Protein AF-A0A5Q4E4E6-F1 (afdb_monomer)

Mean predicted aligned error: 6.18 Å

Structure (mmCIF, N/CA/C/O backbone):
data_AF-A0A5Q4E4E6-F1
#
_entry.id   AF-A0A5Q4E4E6-F1
#
loop_
_atom_site.group_PDB
_atom_site.id
_atom_site.type_symbol
_atom_site.label_atom_id
_atom_site.label_alt_id
_atom_site.label_comp_id
_atom_site.label_asym_id
_atom_site.label_entity_id
_atom_site.label_seq_id
_atom_site.pdbx_PDB_ins_code
_atom_site.Cartn_x
_atom_site.Cartn_y
_atom_site.Cartn_z
_atom_site.occupancy
_atom_site.B_iso_or_equiv
_atom_site.auth_seq_id
_atom_site.auth_comp_id
_atom_site.auth_asym_id
_atom_site.auth_atom_id
_atom_site.pdbx_PDB_model_num
ATOM 1 N N . MET A 1 1 ? -24.569 3.047 -13.876 1.00 49.81 1 MET A N 1
ATOM 2 C CA . MET A 1 1 ? -23.257 3.214 -13.212 1.00 49.81 1 MET A CA 1
ATOM 3 C C . MET A 1 1 ? -23.509 3.093 -11.722 1.00 49.81 1 MET A C 1
ATOM 5 O O . MET A 1 1 ? -24.448 3.717 -11.257 1.00 49.81 1 MET A O 1
ATOM 9 N N . SER A 1 2 ? -22.787 2.222 -11.017 1.00 64.94 2 SER A N 1
ATOM 10 C CA . SER A 1 2 ? -22.976 2.034 -9.572 1.00 64.94 2 SER A CA 1
ATOM 11 C C . SER A 1 2 ? -22.464 3.268 -8.826 1.00 64.94 2 SER A C 1
ATOM 13 O O . SER A 1 2 ? -21.273 3.565 -8.908 1.00 64.94 2 SER A O 1
ATOM 15 N N . GLU A 1 3 ? -23.344 3.990 -8.132 1.00 72.31 3 GLU A N 1
ATOM 16 C CA . GLU A 1 3 ? -22.950 5.020 -7.166 1.00 72.31 3 GLU A CA 1
ATOM 17 C C . GLU A 1 3 ? -22.411 4.330 -5.913 1.00 72.31 3 GLU A C 1
ATOM 19 O O . GLU A 1 3 ? -23.156 3.726 -5.145 1.00 72.31 3 GLU A O 1
ATOM 24 N N . TYR A 1 4 ? -21.097 4.391 -5.713 1.00 65.62 4 TYR A N 1
ATOM 25 C CA . TYR A 1 4 ? -20.475 3.912 -4.486 1.00 65.62 4 TYR A CA 1
ATOM 26 C C . TYR A 1 4 ? -20.350 5.066 -3.493 1.00 65.62 4 TYR A C 1
ATOM 28 O O . TYR A 1 4 ? -19.527 5.964 -3.663 1.00 65.62 4 TYR A O 1
ATOM 36 N N . THR A 1 5 ? -21.165 5.036 -2.441 1.00 69.69 5 THR A N 1
ATOM 37 C CA . THR A 1 5 ? -21.061 5.957 -1.306 1.00 69.69 5 THR A CA 1
ATOM 38 C C . THR A 1 5 ? -20.183 5.329 -0.221 1.00 69.69 5 THR A C 1
ATOM 40 O O . THR A 1 5 ? -20.630 4.437 0.499 1.00 69.69 5 THR A O 1
ATOM 43 N N . GLY A 1 6 ? -18.932 5.782 -0.105 1.00 75.12 6 GLY A N 1
ATOM 44 C CA . GLY A 1 6 ? -17.974 5.327 0.913 1.00 75.12 6 GLY A CA 1
ATOM 45 C C . GLY A 1 6 ? -16.782 4.550 0.348 1.00 75.12 6 GLY A C 1
ATOM 46 O O . GLY A 1 6 ? -16.661 4.357 -0.862 1.00 75.12 6 GLY A O 1
ATOM 47 N N . MET A 1 7 ? -15.871 4.118 1.227 1.00 78.12 7 MET A N 1
ATOM 48 C CA . MET A 1 7 ? -14.756 3.263 0.815 1.00 78.12 7 MET A CA 1
ATOM 49 C C . MET A 1 7 ? -15.243 1.837 0.560 1.00 78.12 7 MET A C 1
ATOM 51 O O . MET A 1 7 ? -15.895 1.229 1.407 1.00 78.12 7 MET A O 1
ATOM 55 N N . THR A 1 8 ? -14.892 1.301 -0.604 1.00 89.56 8 THR A N 1
ATOM 56 C CA . THR A 1 8 ? -15.177 -0.082 -0.990 1.00 89.56 8 THR A CA 1
ATOM 57 C C . THR A 1 8 ? -13.907 -0.924 -0.937 1.00 89.56 8 THR A C 1
ATOM 59 O O . THR A 1 8 ? -12.804 -0.370 -1.021 1.00 89.56 8 THR A O 1
ATOM 62 N N . PRO A 1 9 ? -14.031 -2.257 -0.802 1.00 93.19 9 PRO A N 1
ATOM 63 C CA . PRO A 1 9 ? -12.886 -3.149 -0.917 1.00 93.19 9 PRO A CA 1
ATOM 64 C C . PRO A 1 9 ? -12.095 -2.860 -2.198 1.00 93.19 9 PRO A C 1
ATOM 66 O O . PRO A 1 9 ? -12.638 -2.940 -3.299 1.00 93.19 9 PRO A O 1
ATOM 69 N N . THR A 1 10 ? -10.826 -2.486 -2.043 1.00 92.25 10 THR A N 1
ATOM 70 C CA . THR A 1 10 ? -9.984 -1.960 -3.122 1.00 92.25 10 THR A CA 1
ATOM 71 C C . THR A 1 10 ? -8.666 -2.727 -3.189 1.00 92.25 10 THR A C 1
ATOM 73 O O . THR A 1 10 ? -8.001 -2.950 -2.177 1.00 92.25 10 THR A O 1
ATOM 76 N N . VAL A 1 11 ? -8.258 -3.093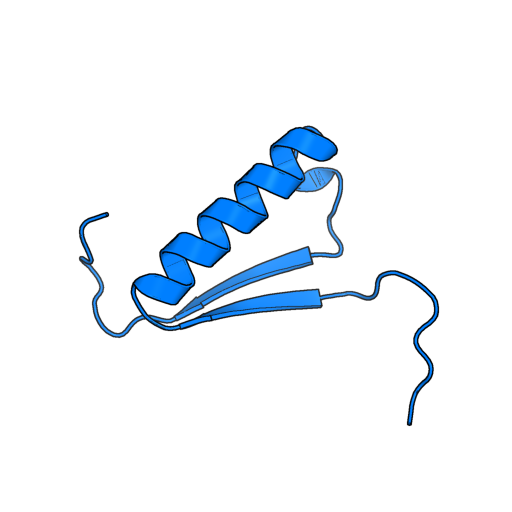 -4.404 1.00 95.12 11 VAL A N 1
ATOM 77 C CA . VAL A 1 11 ? -6.920 -3.622 -4.695 1.00 95.12 11 VAL A CA 1
ATOM 78 C C . VAL A 1 11 ? -6.151 -2.556 -5.469 1.00 95.12 11 VAL A C 1
ATOM 80 O O . VAL A 1 11 ? -6.565 -2.164 -6.560 1.00 95.12 11 VAL A O 1
ATOM 83 N N . ILE A 1 12 ? -5.031 -2.085 -4.925 1.00 95.44 12 ILE A N 1
ATOM 84 C CA . ILE A 1 12 ? -4.140 -1.138 -5.602 1.00 95.44 12 ILE A CA 1
ATOM 85 C C . ILE A 1 12 ? -3.041 -1.939 -6.298 1.00 95.44 12 ILE A C 1
ATOM 87 O O . ILE A 1 12 ? -2.276 -2.648 -5.642 1.00 95.44 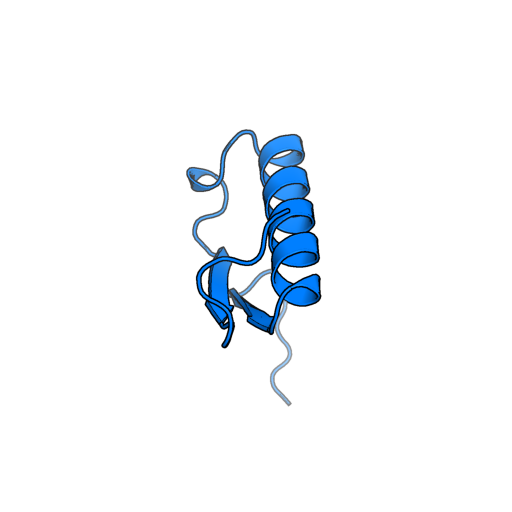12 ILE A O 1
ATOM 91 N N . ILE A 1 13 ? -2.961 -1.820 -7.625 1.00 96.81 13 ILE A N 1
ATOM 92 C CA . ILE A 1 13 ? -1.991 -2.551 -8.445 1.00 96.81 13 ILE A CA 1
ATOM 93 C C . ILE A 1 13 ? -0.936 -1.583 -8.977 1.00 96.81 13 ILE A C 1
ATOM 95 O O . ILE A 1 13 ? -1.254 -0.651 -9.711 1.00 96.81 13 ILE A O 1
ATOM 99 N N . GLY A 1 14 ? 0.324 -1.809 -8.615 1.00 96.12 14 GLY A N 1
ATOM 100 C CA . GLY A 1 14 ? 1.468 -1.099 -9.183 1.00 96.12 14 GLY A CA 1
ATOM 101 C C . GLY A 1 14 ? 2.125 -1.927 -10.281 1.00 96.12 14 GLY A C 1
ATOM 102 O O . GLY A 1 14 ? 2.381 -3.113 -10.086 1.00 96.12 14 GLY A O 1
ATOM 103 N N . LEU A 1 15 ? 2.423 -1.291 -11.413 1.00 95.38 15 LEU A N 1
ATOM 104 C CA . LEU A 1 15 ? 3.099 -1.900 -12.560 1.00 95.38 15 LEU A CA 1
ATOM 105 C C . LEU A 1 15 ? 4.515 -1.325 -12.712 1.00 95.38 15 LEU A C 1
ATOM 107 O O . LEU A 1 15 ? 4.690 -0.103 -12.709 1.00 95.38 15 LEU A O 1
ATOM 111 N N . GLY A 1 16 ? 5.512 -2.198 -12.853 1.00 92.62 16 GLY A N 1
ATOM 112 C CA . GLY A 1 16 ? 6.920 -1.826 -13.025 1.00 92.62 16 GLY A CA 1
ATOM 113 C C . GLY A 1 16 ? 7.532 -1.101 -11.817 1.00 92.62 16 GLY A C 1
ATOM 114 O O . GLY A 1 16 ? 6.928 -1.009 -10.741 1.00 92.62 16 GLY A O 1
ATOM 115 N N . GLY A 1 17 ? 8.727 -0.535 -12.006 1.00 92.88 17 GLY A N 1
ATOM 116 C CA . GLY A 1 17 ? 9.467 0.166 -10.947 1.00 92.88 17 GLY A CA 1
ATOM 117 C C . GLY A 1 17 ? 8.738 1.395 -10.391 1.00 92.88 17 GLY A C 1
ATOM 118 O O . GLY A 1 17 ? 8.615 1.552 -9.179 1.00 92.88 17 GLY A O 1
ATOM 119 N N . THR A 1 18 ? 8.153 2.232 -11.253 1.00 93.94 18 THR A N 1
ATOM 120 C CA . THR A 1 18 ? 7.385 3.407 -10.804 1.00 93.94 18 THR A CA 1
ATOM 121 C C . THR A 1 18 ? 6.142 3.003 -10.011 1.00 93.94 18 THR A C 1
ATOM 123 O O . THR A 1 18 ? 5.836 3.612 -8.985 1.00 93.94 18 THR A O 1
ATOM 126 N N . GLY A 1 19 ? 5.446 1.940 -10.429 1.00 94.81 19 GLY A N 1
ATOM 127 C CA . GLY A 1 19 ? 4.313 1.399 -9.681 1.00 94.81 19 GLY A CA 1
ATOM 128 C C . GLY A 1 19 ? 4.703 0.976 -8.264 1.00 94.81 19 GLY A C 1
ATOM 129 O O . GLY A 1 19 ? 3.969 1.265 -7.319 1.00 94.81 19 GLY A O 1
ATOM 130 N N . LYS A 1 20 ? 5.886 0.371 -8.097 1.00 93.50 20 LYS A N 1
ATOM 131 C CA . LYS A 1 20 ? 6.459 0.022 -6.787 1.00 93.50 20 LYS A CA 1
ATOM 132 C C . LYS A 1 20 ? 6.645 1.248 -5.895 1.00 93.50 20 LYS A C 1
ATOM 134 O O . LYS A 1 20 ? 6.231 1.234 -4.737 1.00 93.50 20 LYS A O 1
ATOM 139 N N . GLU A 1 21 ? 7.250 2.311 -6.424 1.00 95.00 21 GLU A N 1
ATOM 140 C CA . GLU A 1 21 ? 7.499 3.540 -5.662 1.00 95.00 21 GLU A CA 1
ATOM 141 C C . GLU A 1 21 ? 6.199 4.181 -5.170 1.00 95.00 21 GLU A C 1
ATOM 143 O O . GLU A 1 21 ? 6.104 4.600 -4.013 1.00 95.00 21 GLU A O 1
ATOM 148 N N . ILE A 1 22 ? 5.181 4.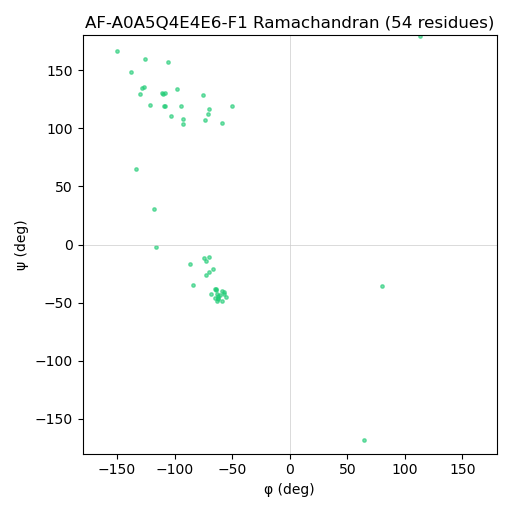233 -6.031 1.00 97.00 22 ILE A N 1
ATOM 149 C CA . ILE A 1 22 ? 3.870 4.781 -5.677 1.00 97.00 22 ILE A CA 1
ATOM 150 C C . ILE A 1 22 ? 3.157 3.889 -4.654 1.00 97.00 22 ILE A C 1
ATOM 152 O O . ILE A 1 22 ? 2.638 4.413 -3.668 1.00 97.00 22 ILE A O 1
ATOM 156 N N . LEU A 1 23 ? 3.190 2.561 -4.815 1.00 96.44 23 LEU A N 1
ATOM 157 C CA . LEU A 1 23 ? 2.647 1.619 -3.826 1.00 96.44 23 LEU A CA 1
ATOM 158 C C . LEU A 1 23 ? 3.263 1.835 -2.437 1.00 96.44 23 LEU A C 1
ATOM 160 O O . LEU A 1 23 ? 2.537 1.891 -1.446 1.00 96.44 23 LEU A O 1
ATOM 164 N N . ILE A 1 24 ? 4.587 2.004 -2.355 1.00 95.62 24 ILE A N 1
ATOM 165 C CA . ILE A 1 24 ? 5.288 2.262 -1.087 1.00 95.62 24 ILE A CA 1
ATOM 166 C C . ILE A 1 24 ? 4.844 3.596 -0.477 1.00 95.62 24 ILE A C 1
ATOM 168 O O . ILE A 1 24 ? 4.603 3.657 0.730 1.00 95.62 24 ILE A O 1
ATOM 172 N N . LYS A 1 25 ? 4.706 4.655 -1.286 1.00 96.88 25 LYS A N 1
ATOM 173 C CA . LYS A 1 25 ? 4.226 5.966 -0.815 1.00 96.88 25 LYS A CA 1
ATOM 174 C C . LYS A 1 25 ? 2.803 5.878 -0.264 1.00 96.88 25 LYS A C 1
ATOM 176 O O . LYS A 1 25 ? 2.560 6.355 0.838 1.00 96.88 25 LYS A O 1
ATOM 181 N N . ILE A 1 26 ? 1.889 5.217 -0.974 1.00 95.44 26 ILE A N 1
ATOM 182 C CA . ILE A 1 26 ? 0.505 5.020 -0.511 1.00 95.44 26 ILE A CA 1
ATOM 183 C C . ILE A 1 26 ? 0.476 4.205 0.781 1.00 95.44 26 ILE A C 1
ATOM 185 O O . ILE A 1 26 ? -0.185 4.596 1.743 1.00 95.44 26 ILE A O 1
ATOM 189 N N . ARG A 1 27 ? 1.241 3.111 0.838 1.00 94.75 27 ARG A N 1
ATOM 190 C CA . ARG A 1 27 ? 1.363 2.285 2.043 1.00 94.75 27 ARG A CA 1
ATOM 191 C C . ARG A 1 27 ? 1.858 3.104 3.240 1.00 94.75 27 ARG A C 1
ATOM 193 O O . ARG A 1 27 ? 1.315 2.948 4.329 1.00 94.75 27 ARG A O 1
ATOM 200 N N . ARG A 1 28 ? 2.855 3.978 3.048 1.00 96.38 28 ARG A N 1
ATOM 201 C CA . ARG A 1 28 ? 3.354 4.888 4.094 1.00 96.38 28 ARG A CA 1
ATOM 202 C C . ARG A 1 28 ? 2.286 5.873 4.554 1.00 96.38 28 ARG A C 1
ATOM 204 O O . ARG A 1 28 ? 2.051 5.935 5.7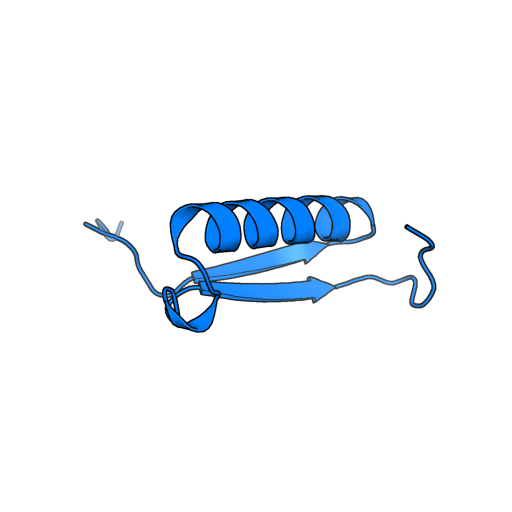50 1.00 96.38 28 ARG A O 1
ATOM 211 N N . MET A 1 29 ? 1.590 6.541 3.632 1.00 95.88 29 MET A N 1
ATOM 212 C CA . MET A 1 29 ? 0.511 7.476 3.983 1.00 95.88 29 MET A CA 1
ATOM 213 C C . MET A 1 29 ? -0.580 6.803 4.827 1.00 95.88 29 MET A C 1
ATOM 215 O O . MET A 1 29 ? -1.049 7.373 5.807 1.00 95.88 29 MET A O 1
ATOM 219 N N . ILE A 1 30 ? -0.953 5.562 4.492 1.00 94.44 30 ILE A N 1
ATOM 220 C CA . ILE A 1 30 ? -1.937 4.803 5.277 1.00 94.44 30 ILE A CA 1
ATOM 221 C C . ILE A 1 30 ? -1.398 4.496 6.675 1.00 94.44 30 ILE A C 1
ATOM 223 O O . ILE A 1 30 ? -2.101 4.703 7.656 1.00 94.44 30 ILE A O 1
ATOM 227 N N . VAL A 1 31 ? -0.153 4.034 6.799 1.00 95.62 31 VAL A N 1
ATOM 228 C CA . VAL A 1 31 ? 0.442 3.753 8.116 1.00 95.62 31 VAL A CA 1
ATOM 229 C C . VAL A 1 31 ? 0.593 5.030 8.951 1.00 95.62 31 VAL A C 1
ATOM 231 O O . VAL A 1 31 ? 0.331 5.000 10.146 1.00 95.62 31 VAL A O 1
ATOM 234 N N . GLU A 1 32 ? 0.958 6.157 8.345 1.00 97.56 32 GLU A N 1
ATOM 235 C CA . GLU A 1 32 ? 1.061 7.453 9.029 1.00 97.56 32 GLU A CA 1
ATOM 236 C C . GLU A 1 32 ? -0.298 7.937 9.553 1.00 97.56 32 GLU A C 1
ATOM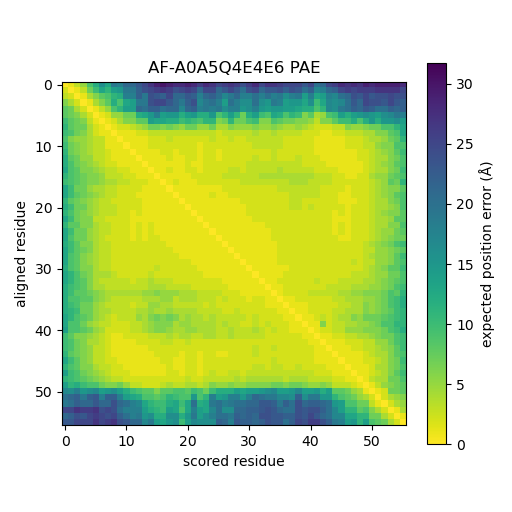 238 O O . GLU A 1 32 ? -0.377 8.472 10.656 1.00 97.56 32 GLU A O 1
ATOM 243 N N . GLN A 1 33 ? -1.372 7.719 8.790 1.00 95.38 33 GLN A N 1
ATOM 244 C CA . GLN A 1 33 ? -2.713 8.174 9.154 1.00 95.38 33 GLN A CA 1
ATOM 245 C C . GLN A 1 33 ? -3.458 7.211 10.092 1.00 95.38 33 GLN A C 1
ATOM 247 O O . GLN A 1 33 ? -4.223 7.659 10.945 1.00 95.38 33 GLN A O 1
ATOM 252 N N . TYR A 1 34 ? -3.255 5.901 9.939 1.00 93.94 34 TYR A N 1
ATOM 253 C CA . TYR A 1 34 ? -4.026 4.85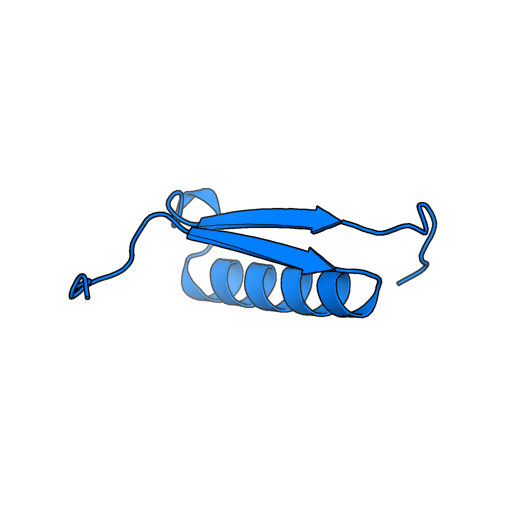8 10.631 1.00 93.94 34 TYR A CA 1
ATOM 254 C C . TYR A 1 34 ? -3.186 3.999 11.593 1.00 93.94 34 TYR A C 1
ATOM 256 O O . TYR A 1 34 ? -3.720 3.115 12.259 1.00 93.94 34 TYR A O 1
ATOM 264 N N . GLY A 1 35 ? -1.876 4.233 11.686 1.00 95.50 35 GLY A N 1
ATOM 265 C CA . GLY A 1 35 ? -0.940 3.531 12.573 1.00 95.50 35 GLY A CA 1
ATOM 266 C C . GLY A 1 35 ? -0.473 2.166 12.057 1.00 95.50 35 GLY A C 1
ATOM 267 O O . GLY A 1 35 ? 0.687 1.800 12.239 1.00 95.50 35 GLY A O 1
ATOM 268 N N . SER A 1 36 ? -1.340 1.408 11.384 1.00 94.06 36 SER A N 1
ATOM 269 C CA . SER A 1 36 ? -0.990 0.126 10.764 1.00 94.06 36 SER A CA 1
ATOM 270 C C . SER A 1 36 ? -1.849 -0.155 9.530 1.00 94.06 36 SER A C 1
ATOM 272 O O . SER A 1 36 ? -2.869 0.490 9.301 1.00 94.06 36 SER A O 1
ATOM 274 N N . LEU A 1 37 ? -1.446 -1.142 8.723 1.00 90.38 37 LEU A N 1
ATOM 275 C CA . LEU A 1 37 ? -2.292 -1.626 7.625 1.00 90.38 37 LEU A CA 1
ATOM 276 C C . LEU A 1 37 ? -3.482 -2.451 8.120 1.00 90.38 37 LEU A C 1
ATOM 278 O O . LEU A 1 37 ? -4.516 -2.470 7.459 1.00 90.38 37 LEU A O 1
ATOM 282 N N . ASP A 1 38 ? -3.363 -3.076 9.292 1.00 92.06 38 ASP A N 1
ATOM 283 C CA . ASP A 1 38 ? -4.447 -3.855 9.899 1.00 92.06 38 ASP A CA 1
ATOM 284 C C . ASP A 1 38 ? -5.630 -2.963 10.306 1.00 92.06 38 ASP A C 1
ATOM 286 O O . ASP A 1 38 ? -6.758 -3.437 10.417 1.00 92.06 38 ASP A O 1
ATOM 290 N N . ALA A 1 39 ? -5.391 -1.657 10.478 1.00 89.94 39 ALA A N 1
ATOM 291 C CA . ALA A 1 39 ? -6.431 -0.661 10.708 1.00 89.94 39 ALA A CA 1
ATOM 292 C C . ALA A 1 39 ? -7.266 -0.338 9.450 1.00 89.94 39 ALA A C 1
ATOM 294 O O . ALA A 1 39 ? -8.338 0.256 9.572 1.00 89.94 39 ALA A O 1
ATOM 295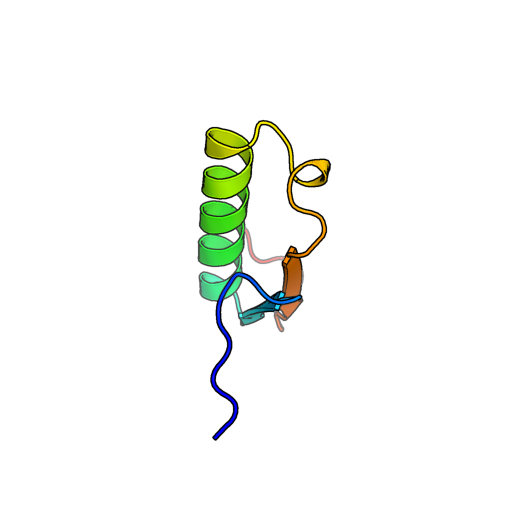 N N . LEU A 1 40 ? -6.815 -0.734 8.249 1.00 90.69 40 LEU A N 1
ATOM 296 C CA . LEU A 1 40 ? -7.528 -0.520 6.984 1.00 90.69 40 LEU A CA 1
ATOM 297 C C . LEU A 1 40 ? -7.556 -1.801 6.116 1.00 90.69 40 LEU A C 1
ATOM 299 O O . LEU A 1 40 ? -7.026 -1.815 5.003 1.00 90.69 40 LEU A O 1
ATOM 303 N N . PRO A 1 41 ? -8.227 -2.878 6.575 1.00 90.81 41 PRO A N 1
ATOM 304 C CA . PRO A 1 41 ? -8.199 -4.196 5.924 1.00 90.81 41 PRO A CA 1
ATOM 305 C C . PRO A 1 41 ? -8.940 -4.241 4.579 1.00 90.81 41 PRO A C 1
ATOM 307 O O . PRO A 1 41 ? -8.844 -5.218 3.841 1.00 90.81 41 PRO A O 1
ATOM 310 N N . ILE A 1 42 ? -9.696 -3.190 4.251 1.00 92.44 42 ILE A N 1
ATOM 311 C CA . ILE A 1 42 ? -10.416 -3.063 2.980 1.00 92.44 42 ILE A CA 1
ATOM 312 C C . ILE A 1 42 ? -9.487 -2.736 1.802 1.00 92.44 42 ILE A C 1
ATOM 314 O O . ILE A 1 42 ? -9.928 -2.800 0.656 1.00 92.44 42 ILE A O 1
ATOM 318 N N . VAL A 1 43 ? -8.227 -2.373 2.064 1.00 93.69 43 VAL A N 1
ATOM 319 C CA . VAL A 1 43 ? -7.232 -2.069 1.031 1.00 93.69 43 VAL A CA 1
ATOM 320 C C . VAL A 1 43 ? -6.190 -3.178 0.973 1.00 93.69 43 VAL A C 1
ATOM 322 O O . VAL A 1 43 ? -5.586 -3.543 1.978 1.00 93.69 43 VAL A O 1
ATOM 325 N N . SER A 1 44 ? -5.927 -3.672 -0.231 1.00 94.94 44 SER A N 1
ATOM 326 C CA . SER A 1 44 ? -4.831 -4.603 -0.508 1.00 94.94 44 SER A CA 1
ATOM 327 C C . SER A 1 44 ? -3.938 -4.078 -1.631 1.00 94.94 44 SER A C 1
ATOM 329 O O . SER A 1 44 ? -4.334 -3.207 -2.407 1.00 94.94 44 SER A O 1
ATOM 331 N N . PHE A 1 45 ? -2.711 -4.591 -1.702 1.00 95.81 45 PHE A N 1
ATOM 332 C CA . PHE A 1 45 ? -1.681 -4.117 -2.623 1.00 95.81 45 P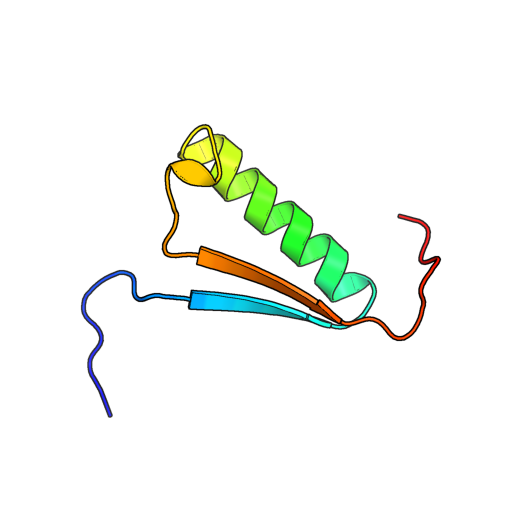HE A CA 1
ATOM 333 C C . PHE A 1 45 ? -1.121 -5.281 -3.434 1.00 95.81 45 PHE A C 1
ATOM 335 O O . PHE A 1 45 ? -0.789 -6.322 -2.868 1.00 95.81 45 PHE A O 1
ATOM 342 N N . LEU A 1 46 ? -0.958 -5.077 -4.738 1.00 96.25 46 LEU A N 1
ATOM 343 C CA . LEU A 1 46 ? -0.290 -6.008 -5.642 1.00 96.25 46 LEU A CA 1
ATOM 344 C C . LEU A 1 46 ? 0.749 -5.246 -6.464 1.00 96.25 46 LEU A C 1
ATOM 346 O O . LEU A 1 46 ? 0.442 -4.224 -7.070 1.00 96.25 46 LEU A O 1
ATOM 350 N N . HIS A 1 47 ? 1.978 -5.746 -6.509 1.00 94.88 47 HIS A N 1
ATOM 351 C CA . HIS A 1 47 ? 3.013 -5.229 -7.400 1.00 94.88 47 HIS A CA 1
ATOM 352 C C . HIS A 1 47 ? 3.297 -6.265 -8.482 1.00 94.88 47 HIS A C 1
ATOM 354 O O . HIS A 1 47 ? 3.501 -7.438 -8.172 1.00 94.88 47 HIS A O 1
ATOM 360 N N . ILE A 1 48 ? 3.284 -5.831 -9.739 1.00 94.31 48 ILE A N 1
ATOM 361 C CA . ILE A 1 48 ? 3.639 -6.648 -10.896 1.00 94.31 48 ILE A CA 1
ATOM 362 C C . ILE A 1 48 ? 4.803 -5.955 -11.593 1.00 94.31 48 ILE A C 1
ATOM 364 O O . ILE A 1 48 ? 4.682 -4.820 -12.053 1.00 94.31 48 ILE A O 1
ATOM 368 N N . ASP A 1 49 ? 5.925 -6.651 -11.691 1.00 89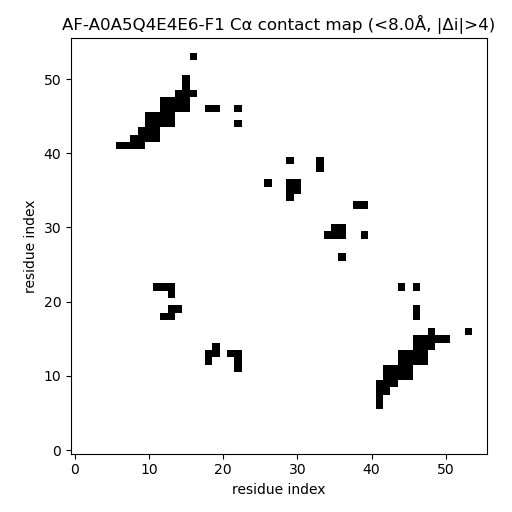.75 49 ASP A N 1
ATOM 369 C CA . ASP A 1 49 ? 7.113 -6.183 -12.392 1.00 89.75 49 ASP A CA 1
ATOM 370 C C . ASP A 1 49 ? 7.716 -7.331 -13.192 1.00 89.75 49 ASP A C 1
ATOM 372 O O . ASP A 1 49 ? 7.612 -8.498 -12.805 1.00 89.75 49 ASP A O 1
ATOM 376 N N . THR A 1 50 ? 8.335 -6.994 -14.315 1.00 89.56 50 THR A N 1
ATOM 377 C CA . THR A 1 50 ? 9.099 -7.945 -15.124 1.00 89.56 50 THR A CA 1
ATOM 378 C C . THR A 1 50 ? 10.543 -8.063 -14.642 1.00 89.56 50 THR A C 1
ATOM 380 O O . THR A 1 50 ? 11.215 -9.027 -14.995 1.00 89.56 50 THR A O 1
ATOM 383 N N . GLU A 1 51 ? 11.022 -7.109 -13.836 1.00 79.19 51 GLU A N 1
ATOM 384 C CA . GLU A 1 51 ? 12.358 -7.124 -13.236 1.00 79.19 51 GLU A CA 1
ATOM 385 C C . GLU A 1 51 ? 12.291 -7.530 -11.754 1.00 79.19 51 GLU A C 1
ATOM 387 O O . GLU A 1 51 ? 11.810 -6.786 -10.898 1.00 79.19 51 GLU A O 1
ATOM 392 N N . GLN A 1 52 ? 12.800 -8.723 -11.431 1.00 67.44 52 GLN A N 1
ATOM 393 C CA . GLN A 1 52 ? 12.794 -9.259 -10.063 1.00 67.44 52 GLN A CA 1
ATOM 394 C C . GLN A 1 52 ? 13.759 -8.522 -9.121 1.00 67.44 52 GLN A C 1
ATOM 396 O O . GLN A 1 52 ? 13.541 -8.525 -7.908 1.00 67.44 52 GLN A O 1
ATOM 401 N N . ASN A 1 53 ? 14.799 -7.873 -9.655 1.00 65.06 53 ASN A N 1
ATOM 402 C CA . ASN A 1 53 ? 15.879 -7.260 -8.879 1.00 65.06 53 ASN A CA 1
ATOM 403 C C . ASN A 1 53 ? 15.971 -5.741 -9.061 1.00 65.06 53 ASN A C 1
ATOM 405 O O . ASN A 1 53 ? 17.060 -5.168 -8.957 1.00 65.06 53 ASN A O 1
ATOM 409 N N . ALA A 1 54 ? 14.844 -5.067 -9.305 1.00 60.81 54 ALA A N 1
ATOM 410 C CA . ALA A 1 54 ? 14.807 -3.612 -9.380 1.00 60.81 54 ALA A CA 1
ATOM 411 C C . ALA A 1 54 ? 15.296 -3.011 -8.046 1.00 60.81 54 ALA A C 1
ATOM 413 O O . ALA A 1 54 ? 14.593 -3.054 -7.025 1.00 60.81 54 ALA A O 1
ATOM 414 N N . ARG A 1 55 ? 16.531 -2.492 -8.062 1.00 52.53 55 ARG A N 1
ATOM 415 C CA . ARG A 1 55 ? 17.168 -1.801 -6.938 1.00 52.53 55 ARG A CA 1
ATOM 416 C C . ARG A 1 55 ? 16.473 -0.453 -6.766 1.00 52.53 55 ARG A C 1
ATOM 418 O O . ARG A 1 55 ? 16.562 0.392 -7.650 1.00 52.53 55 ARG A O 1
ATOM 425 N N . VAL A 1 56 ? 15.761 -0.305 -5.655 1.00 55.28 56 VAL A N 1
ATOM 426 C CA . VAL A 1 56 ? 15.242 0.971 -5.136 1.00 55.28 56 VAL A CA 1
ATOM 427 C C . VAL A 1 56 ? 16.185 1.479 -4.065 1.00 55.28 56 VAL A C 1
ATOM 429 O O . VAL A 1 56 ? 16.686 0.621 -3.303 1.00 55.28 56 VAL A O 1
#

Sequence (56 aa):
MSEYTGMTPTVIIGLGGTGKEILIKIRRMIVEQYGSLDALPIVSFLHIDTEQNARV

Solvent-accessible surface area (backbone atoms only — not comparable to full-atom values): 3606 Å² total; per-residue (Å²): 132,88,84,76,88,71,91,64,82,39,77,49,76,19,59,43,72,68,19,46,54,51,50,52,51,53,52,47,54,45,28,73,75,55,72,36,66,84,72,46,74,52,56,47,81,45,77,48,60,92,60,92,77,74,84,127

Nearest PDB structures (foldseek):
  8e98-assembly1_A  TM=4.107E-01  e=2.066E+00  Homo sapiens
  2hpg-assembly3_C  TM=3.933E-01  e=6.353E+00  Thermotoga maritima
  6i9r-assembly1_k  TM=3.257E-01  e=6.815E+00  Homo sapiens
  7po4-assembly1_k  TM=3.063E-01  e=6.815E+00  Homo sapiens

Secondary structure (DSSP, 8-state):
-----S---EEEEEEHHHHHHHHHHHHHHHHHHHSSSTT-TTEEEEEE-S-TT---

Radius of gyration: 13.35 Å; Cα contacts (8 Å, |Δi|>4): 54; chains: 1; bounding box: 40×17×28 Å

Foldseek 3Di:
DDDDDDDAQDEQEAEAPVRVVVQVVVLVVCCVVQVHVVSPVSYHYHYDYPDPDPDD

pLDDT: mean 87.55, std 12.84, range [49.81, 97.56]